Protein AF-A0A3B8SPE9-F1 (afdb_monomer_lite)

Secondary structure (DSSP, 8-state):
---EE---HHHHHHHHHHSTTS-HHHHHHHHHHHTT--HHHHHHHHHHT-PPPHHHHHHHHHHHT--GGGHHHHH-EE-

Foldseek 3Di:
DFDKFFDQPVVLVLLDVVDPDDDSLVSLCVLCVQLVHDSVVVVCCNVVVHDDDPSSLVSSCVVSVPDPVCSCVRTIDGD

Radius of gyration: 12.31 Å; chains: 1; bounding box: 29×25×30 Å

Sequence (79 aa):
MKNVSFDYKLLLDDIDKKYKGEKIEYKINKFCQEIKIKTYRFKKILEAKAYFQNDEIYRIMTLLNINDNEISNYFFKVV

pLDDT: mean 87.96, std 11.66, range [48.44, 97.56]

Structure (mmCIF, N/CA/C/O backbone):
data_AF-A0A3B8SPE9-F1
#
_entry.id   AF-A0A3B8SPE9-F1
#
loop_
_atom_site.group_PDB
_atom_site.id
_atom_site.type_symbol
_atom_site.label_atom_id
_atom_site.label_alt_id
_atom_site.label_comp_id
_atom_site.label_asym_id
_atom_site.label_entity_id
_atom_site.label_seq_id
_atom_site.pdbx_PDB_ins_code
_atom_site.Cartn_x
_atom_site.Cartn_y
_atom_site.Cartn_z
_atom_site.occupancy
_atom_site.B_iso_or_equiv
_atom_site.auth_seq_id
_atom_site.auth_comp_id
_atom_site.auth_asym_id
_atom_site.auth_atom_id
_atom_site.pdbx_PDB_model_num
ATOM 1 N N . MET A 1 1 ? 14.398 -8.473 -23.032 1.00 48.44 1 MET A N 1
ATOM 2 C CA . MET A 1 1 ? 14.002 -7.976 -21.695 1.00 48.44 1 MET A CA 1
ATOM 3 C C . MET A 1 1 ? 12.635 -8.560 -21.387 1.00 48.44 1 MET A C 1
ATOM 5 O O . MET A 1 1 ? 11.775 -8.457 -22.249 1.00 48.44 1 MET A O 1
ATOM 9 N N . LYS A 1 2 ? 12.449 -9.239 -20.246 1.00 49.19 2 LYS A N 1
ATOM 10 C CA . LYS A 1 2 ? 11.107 -9.679 -19.823 1.00 49.19 2 LYS A CA 1
ATOM 11 C C . LYS A 1 2 ? 10.252 -8.435 -19.569 1.00 49.19 2 LYS A C 1
ATOM 13 O O . LYS A 1 2 ? 10.766 -7.469 -19.003 1.00 49.19 2 LYS A O 1
ATOM 18 N N . ASN A 1 3 ? 8.998 -8.440 -20.006 1.00 56.50 3 ASN A N 1
ATOM 19 C CA . ASN A 1 3 ? 8.102 -7.307 -19.803 1.00 56.50 3 ASN A CA 1
ATOM 20 C C . ASN A 1 3 ? 7.603 -7.353 -18.357 1.00 56.50 3 ASN A C 1
ATOM 22 O O . ASN A 1 3 ? 6.735 -8.148 -18.007 1.00 56.50 3 ASN A O 1
ATOM 26 N N . VAL A 1 4 ? 8.181 -6.515 -17.498 1.00 60.41 4 VAL A N 1
ATOM 27 C CA . VAL A 1 4 ? 7.687 -6.353 -16.129 1.00 60.41 4 VAL A CA 1
ATOM 28 C C . VAL A 1 4 ? 6.463 -5.445 -16.178 1.00 60.41 4 VAL A C 1
ATOM 30 O O . VAL A 1 4 ? 6.537 -4.318 -16.662 1.00 60.41 4 VAL A O 1
ATOM 33 N N . SER A 1 5 ? 5.332 -5.944 -15.691 1.00 67.19 5 SER A N 1
ATOM 34 C CA . SER A 1 5 ? 4.096 -5.179 -15.524 1.00 67.19 5 SER A CA 1
ATOM 35 C C . SER A 1 5 ? 3.767 -5.042 -14.038 1.00 67.19 5 SER A C 1
ATOM 37 O O . SER A 1 5 ? 4.142 -5.891 -13.237 1.00 67.19 5 SER A O 1
ATOM 39 N N . PHE A 1 6 ? 3.090 -3.967 -13.641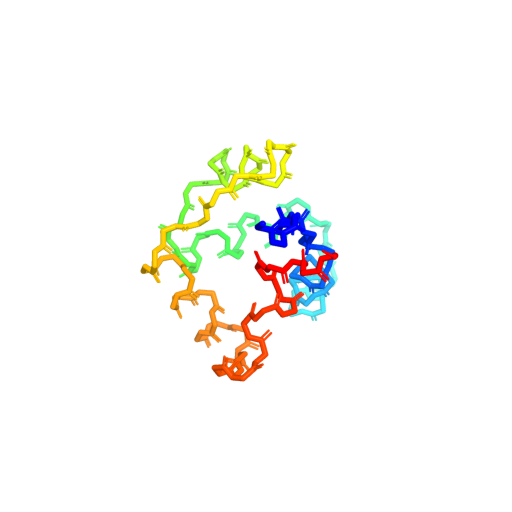 1.00 71.75 6 PHE A N 1
ATOM 40 C CA . PHE A 1 6 ? 2.687 -3.760 -12.247 1.00 71.75 6 PHE A CA 1
ATOM 41 C C . PHE A 1 6 ? 1.239 -4.200 -12.051 1.00 71.75 6 PHE A C 1
ATOM 43 O O . PHE A 1 6 ? 0.347 -3.758 -12.784 1.00 71.75 6 PHE A O 1
ATOM 50 N N . ASP A 1 7 ? 1.019 -5.074 -11.071 1.00 77.94 7 ASP A N 1
ATOM 51 C CA . ASP A 1 7 ? -0.295 -5.564 -10.661 1.00 77.94 7 ASP A CA 1
ATOM 52 C C . ASP A 1 7 ? -0.381 -5.522 -9.134 1.00 77.94 7 ASP A C 1
ATOM 54 O O . ASP A 1 7 ? 0.186 -6.356 -8.436 1.00 77.94 7 ASP A O 1
ATOM 58 N N . TYR A 1 8 ? -1.069 -4.505 -8.620 1.00 85.94 8 TYR A N 1
ATOM 59 C CA . TYR A 1 8 ? -1.187 -4.250 -7.184 1.00 85.94 8 TYR A CA 1
ATOM 60 C C . TYR A 1 8 ? -2.432 -4.881 -6.565 1.00 85.94 8 TYR A C 1
ATOM 62 O O . TYR A 1 8 ? -2.828 -4.502 -5.463 1.00 85.9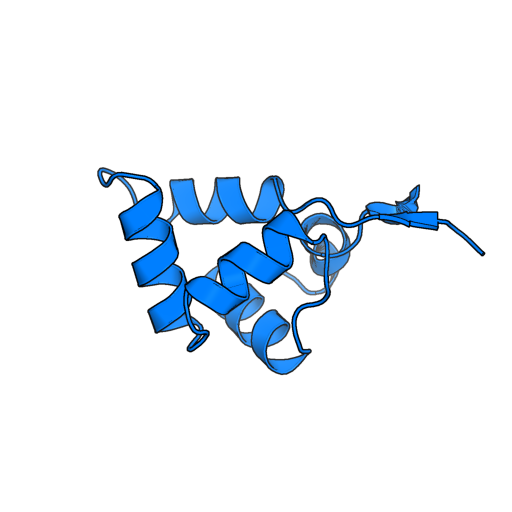4 8 TYR A O 1
ATOM 70 N N . LYS A 1 9 ? -3.084 -5.823 -7.257 1.00 88.94 9 LYS A N 1
ATOM 71 C CA . LYS A 1 9 ? -4.296 -6.461 -6.742 1.00 88.94 9 LYS A CA 1
ATOM 72 C C . LYS A 1 9 ? -4.047 -7.153 -5.401 1.00 88.94 9 LYS A C 1
ATOM 74 O O . LYS A 1 9 ? -4.800 -6.926 -4.463 1.00 88.94 9 LYS A O 1
ATOM 79 N N . LEU A 1 10 ? -2.952 -7.909 -5.291 1.00 91.44 10 LEU A N 1
ATOM 80 C CA . LEU A 1 10 ? -2.596 -8.607 -4.053 1.00 91.44 10 LEU A CA 1
ATOM 81 C C . LEU A 1 10 ? -2.357 -7.629 -2.890 1.00 91.44 10 LEU A C 1
ATOM 83 O O . LEU A 1 10 ? -2.838 -7.849 -1.783 1.00 91.44 10 LEU A O 1
ATOM 87 N N . LEU A 1 11 ? -1.691 -6.502 -3.169 1.00 92.69 11 LEU A N 1
ATOM 88 C CA . LEU A 1 11 ? -1.484 -5.432 -2.194 1.00 92.69 11 LEU A CA 1
ATOM 89 C C . LEU A 1 11 ? -2.818 -4.861 -1.689 1.00 92.69 11 LEU A C 1
ATOM 91 O O . LEU A 1 11 ? -2.996 -4.679 -0.487 1.00 92.69 11 LEU A O 1
ATOM 95 N N . LEU A 1 12 ? -3.757 -4.581 -2.595 1.00 93.00 12 LEU A N 1
ATOM 96 C CA . LEU A 1 12 ? -5.076 -4.055 -2.235 1.00 93.00 12 LEU A CA 1
ATOM 97 C C . LEU A 1 12 ? -5.903 -5.061 -1.430 1.00 93.00 12 LEU A C 1
ATOM 99 O O . LEU A 1 12 ? -6.538 -4.664 -0.453 1.00 93.00 12 LEU A O 1
ATOM 103 N N . ASP A 1 13 ? -5.860 -6.341 -1.799 1.00 92.56 13 ASP A N 1
ATOM 104 C CA . ASP A 1 13 ? -6.566 -7.406 -1.085 1.00 92.56 13 ASP A CA 1
ATOM 105 C C . ASP A 1 13 ? -6.068 -7.523 0.366 1.00 92.56 13 ASP A C 1
ATOM 107 O O . ASP A 1 13 ? -6.866 -7.676 1.294 1.00 92.56 13 ASP A O 1
ATOM 111 N N . ASP A 1 14 ? -4.762 -7.395 0.600 1.00 93.62 14 ASP A N 1
ATOM 112 C CA . ASP A 1 14 ? -4.205 -7.469 1.953 1.00 93.62 14 ASP A CA 1
ATOM 113 C C . ASP A 1 14 ? -4.438 -6.204 2.781 1.00 93.62 14 ASP A C 1
ATOM 115 O O . ASP A 1 14 ? -4.695 -6.300 3.986 1.00 93.62 14 ASP A O 1
ATOM 119 N N . ILE A 1 15 ? -4.462 -5.026 2.149 1.00 94.25 15 ILE A N 1
ATOM 120 C CA . ILE A 1 15 ? -4.952 -3.800 2.797 1.00 94.25 15 ILE A CA 1
ATOM 121 C C . ILE A 1 15 ? -6.409 -3.998 3.243 1.00 94.25 15 ILE A C 1
ATOM 123 O O . ILE A 1 15 ? -6.759 -3.672 4.381 1.00 94.25 15 ILE A O 1
ATOM 127 N N . ASP A 1 16 ? -7.258 -4.564 2.382 1.00 93.44 16 ASP A N 1
ATOM 128 C CA . ASP A 1 16 ? -8.674 -4.776 2.684 1.00 93.44 16 ASP A CA 1
ATOM 129 C C . ASP A 1 16 ? -8.888 -5.745 3.860 1.00 93.44 16 ASP A C 1
ATOM 131 O O . ASP A 1 16 ? -9.709 -5.472 4.747 1.00 93.44 16 ASP A O 1
ATOM 135 N N . LYS A 1 17 ? -8.094 -6.825 3.913 1.00 92.00 17 LYS A N 1
ATOM 136 C CA . LYS A 1 17 ? -8.094 -7.810 5.008 1.00 92.00 17 LYS A CA 1
ATOM 137 C C . LYS A 1 17 ? -7.583 -7.238 6.328 1.00 92.00 17 LYS A C 1
ATOM 139 O O . LYS A 1 17 ? -8.141 -7.569 7.378 1.00 92.00 17 LYS A O 1
ATOM 144 N N . LYS A 1 18 ? -6.527 -6.414 6.295 1.00 93.38 18 LYS A N 1
ATOM 145 C CA . LYS A 1 18 ? -5.906 -5.835 7.499 1.00 93.38 18 LYS A CA 1
ATOM 146 C C . LYS A 1 18 ? -6.859 -4.887 8.225 1.00 93.38 18 LYS A C 1
ATOM 148 O O . LYS A 1 18 ? -6.938 -4.917 9.452 1.00 93.38 18 LYS A O 1
ATOM 153 N N . TYR A 1 19 ? -7.605 -4.073 7.483 1.00 92.06 19 TYR A N 1
ATOM 154 C CA . TYR A 1 19 ? -8.524 -3.082 8.043 1.00 92.06 19 TYR A CA 1
ATOM 155 C C . TYR A 1 19 ? -9.980 -3.526 7.839 1.00 92.06 19 TYR A C 1
ATOM 157 O O . TYR A 1 19 ? -10.633 -3.138 6.879 1.00 92.06 19 TYR A O 1
ATOM 165 N N . LYS A 1 20 ? -10.521 -4.377 8.718 1.00 82.75 20 LYS A N 1
ATOM 166 C CA . LYS A 1 20 ? -11.909 -4.870 8.592 1.00 82.75 20 LYS A CA 1
ATOM 167 C C . LYS A 1 20 ? -12.953 -3.785 8.896 1.00 82.75 20 LYS A C 1
ATOM 169 O O . LYS A 1 20 ? -12.726 -2.913 9.723 1.00 82.75 20 LYS A O 1
ATOM 174 N N . GLY A 1 21 ? -14.127 -3.895 8.268 1.00 79.31 21 GLY A N 1
ATOM 175 C CA . GLY A 1 21 ? -15.340 -3.152 8.651 1.00 79.31 21 GLY A CA 1
ATOM 176 C C . GLY A 1 21 ? -15.474 -1.716 8.127 1.00 79.31 21 GLY A C 1
ATOM 177 O O . GLY A 1 21 ? -16.545 -1.133 8.258 1.00 79.31 21 GLY A O 1
ATOM 178 N N . GLU A 1 22 ? -14.442 -1.154 7.496 1.00 85.12 22 GLU A N 1
ATOM 179 C CA . GLU A 1 22 ? -14.465 0.206 6.932 1.00 85.12 22 GLU A CA 1
ATOM 180 C C . GLU A 1 22 ? -14.615 0.197 5.397 1.00 85.12 22 GLU A C 1
ATOM 182 O O . GLU A 1 22 ? -14.381 -0.821 4.746 1.00 85.12 22 GLU A O 1
ATOM 187 N N . LYS A 1 23 ? -14.989 1.328 4.776 1.00 90.19 23 LYS A N 1
ATOM 188 C CA . LYS A 1 23 ? -14.944 1.453 3.303 1.00 90.19 23 LYS A CA 1
ATOM 189 C C . LYS A 1 23 ? -13.487 1.478 2.831 1.00 90.19 23 LYS A C 1
ATOM 191 O O . LYS A 1 23 ? -12.642 2.071 3.501 1.00 90.19 23 LYS A O 1
ATOM 196 N N . ILE A 1 24 ? -13.213 0.932 1.643 1.00 88.06 24 ILE A N 1
ATOM 197 C CA . ILE A 1 24 ? -11.852 0.803 1.088 1.00 88.06 24 ILE A CA 1
ATOM 198 C C . ILE A 1 24 ? -11.053 2.117 1.089 1.00 88.06 24 ILE A C 1
ATOM 200 O O . ILE A 1 24 ? -9.857 2.112 1.360 1.00 88.06 24 ILE A O 1
ATOM 204 N N . GLU A 1 25 ? -11.705 3.260 0.865 1.00 89.50 25 GLU A N 1
ATOM 205 C CA . GLU A 1 25 ? -11.038 4.565 0.884 1.00 89.50 25 GLU A CA 1
ATOM 206 C C . GLU A 1 25 ? -10.430 4.911 2.254 1.00 89.50 25 GLU A C 1
ATOM 208 O O . GLU A 1 25 ? -9.304 5.407 2.319 1.00 89.50 25 GLU A O 1
ATOM 213 N N . TYR A 1 26 ? -11.127 4.604 3.352 1.00 94.00 26 TYR A N 1
ATOM 214 C CA . TYR A 1 26 ? -10.598 4.814 4.703 1.00 94.00 26 TYR A CA 1
ATOM 215 C C . TYR A 1 26 ? -9.437 3.868 4.993 1.00 94.00 26 TYR A C 1
ATOM 217 O O . TYR A 1 26 ? -8.409 4.313 5.505 1.00 94.00 26 TYR A O 1
ATOM 225 N N . LYS A 1 27 ? -9.552 2.603 4.572 1.00 95.12 27 LYS A N 1
ATOM 226 C CA . LYS A 1 27 ? -8.478 1.608 4.700 1.00 95.12 27 LYS A CA 1
ATOM 227 C C . LYS A 1 27 ? -7.210 2.067 3.987 1.00 95.12 27 LYS A C 1
ATOM 229 O O . LYS A 1 27 ? -6.135 2.042 4.575 1.00 95.12 27 LYS A O 1
ATOM 234 N N . ILE A 1 28 ? -7.339 2.555 2.751 1.00 94.75 28 ILE A N 1
ATOM 235 C CA . ILE A 1 28 ? -6.214 3.096 1.978 1.00 94.75 28 ILE A CA 1
ATOM 236 C C . ILE A 1 28 ? -5.617 4.321 2.672 1.00 94.75 28 ILE A C 1
ATOM 238 O O . ILE A 1 28 ? -4.398 4.422 2.764 1.00 94.75 28 ILE A O 1
ATOM 242 N N . ASN A 1 29 ? -6.438 5.244 3.182 1.00 95.25 29 ASN A N 1
ATOM 243 C CA . ASN A 1 29 ? -5.935 6.414 3.905 1.00 95.25 29 ASN A CA 1
ATOM 244 C C . ASN A 1 29 ? -5.140 6.021 5.154 1.00 95.25 29 ASN A C 1
ATOM 246 O O . ASN A 1 29 ? -4.034 6.520 5.356 1.00 95.25 29 ASN A O 1
ATOM 250 N N . LYS A 1 30 ? -5.678 5.104 5.959 1.00 95.94 30 LYS A N 1
ATOM 251 C CA . LYS A 1 30 ? -5.029 4.602 7.172 1.00 95.94 30 LYS A CA 1
ATOM 252 C C . LYS A 1 30 ? -3.728 3.869 6.851 1.00 95.94 30 LYS A C 1
ATOM 254 O O . LYS A 1 30 ? -2.688 4.189 7.417 1.00 95.94 30 LYS A O 1
ATOM 259 N N . PHE A 1 31 ? -3.762 2.986 5.856 1.00 97.31 31 PHE A N 1
ATOM 260 C CA . PHE A 1 31 ? -2.575 2.325 5.326 1.00 97.31 31 PHE A CA 1
ATOM 261 C C . PHE A 1 31 ? -1.501 3.335 4.905 1.00 97.31 31 PHE A C 1
ATOM 263 O O . PHE A 1 31 ? -0.356 3.239 5.339 1.00 97.31 31 PHE A O 1
ATOM 270 N N . CYS A 1 32 ? -1.881 4.342 4.111 1.00 97.38 32 CYS A N 1
ATOM 271 C CA . CYS A 1 32 ? -0.968 5.377 3.631 1.00 97.38 32 CYS A CA 1
ATOM 272 C C . CYS A 1 32 ? -0.328 6.167 4.783 1.00 97.38 32 CYS A C 1
ATOM 274 O O . CYS A 1 32 ? 0.865 6.467 4.727 1.00 97.38 32 CYS A O 1
ATOM 276 N N . GLN A 1 33 ? -1.095 6.479 5.833 1.00 96.88 33 GLN A N 1
ATOM 277 C CA . GLN A 1 33 ? -0.582 7.136 7.037 1.00 96.88 33 GLN A CA 1
ATOM 278 C C . GLN A 1 33 ? 0.463 6.273 7.754 1.00 96.88 33 GLN A C 1
ATOM 280 O O . GLN A 1 33 ? 1.532 6.780 8.095 1.00 96.88 33 GLN A O 1
ATOM 285 N N . GLU A 1 34 ? 0.198 4.978 7.933 1.00 97.56 34 GLU A N 1
ATOM 286 C CA . GLU A 1 34 ? 1.105 4.055 8.628 1.00 97.56 34 GLU A CA 1
ATOM 287 C C . GLU A 1 34 ? 2.419 3.845 7.865 1.00 97.56 34 GLU A C 1
ATOM 289 O O . GLU A 1 34 ? 3.499 3.904 8.456 1.00 97.56 34 GLU A O 1
ATOM 294 N N . ILE A 1 35 ? 2.358 3.716 6.536 1.00 96.88 35 ILE A N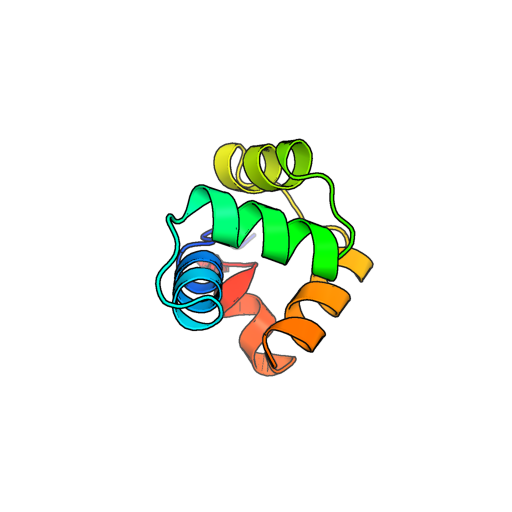 1
ATOM 295 C CA . ILE A 1 35 ? 3.568 3.652 5.702 1.00 96.88 35 ILE A CA 1
ATOM 296 C C . ILE A 1 35 ? 4.144 5.034 5.382 1.00 96.88 35 ILE A C 1
ATOM 298 O O . ILE A 1 35 ? 5.120 5.116 4.649 1.00 96.88 35 ILE A O 1
ATOM 302 N N . LYS A 1 36 ? 3.577 6.124 5.912 1.00 96.94 36 LYS A N 1
ATOM 303 C CA . LYS A 1 36 ? 3.975 7.528 5.690 1.00 96.94 36 LYS A CA 1
ATOM 304 C C . LYS A 1 36 ? 4.168 7.887 4.204 1.00 96.94 36 LYS A C 1
ATOM 306 O O . LYS A 1 36 ? 5.188 8.467 3.823 1.00 96.94 36 LYS A O 1
ATOM 311 N N . ILE A 1 37 ? 3.182 7.550 3.374 1.00 96.56 37 ILE A N 1
ATOM 312 C CA . ILE A 1 37 ? 3.034 8.031 1.992 1.00 96.56 37 ILE A CA 1
ATOM 313 C C . ILE A 1 37 ? 1.782 8.911 1.902 1.00 96.56 37 ILE A C 1
ATOM 315 O O . ILE A 1 37 ? 0.796 8.701 2.604 1.00 96.56 37 ILE A O 1
ATOM 319 N N . LYS A 1 38 ? 1.781 9.914 1.021 1.00 96.44 38 LYS A N 1
ATOM 320 C CA . LYS A 1 38 ? 0.563 10.700 0.771 1.00 96.44 38 LYS A CA 1
ATOM 321 C C . LYS A 1 38 ? -0.437 9.867 -0.037 1.00 96.44 38 LYS A C 1
ATOM 323 O O . LYS A 1 38 ? -0.065 9.331 -1.080 1.00 96.44 38 LYS A O 1
ATOM 328 N N . THR A 1 39 ? -1.712 9.844 0.361 1.00 95.88 39 THR A N 1
ATOM 329 C CA . THR A 1 39 ? -2.763 9.073 -0.334 1.00 95.88 39 THR A CA 1
ATOM 330 C C . THR A 1 39 ? -2.828 9.371 -1.835 1.00 95.88 39 THR A C 1
ATOM 332 O O . THR A 1 39 ? -2.934 8.449 -2.638 1.00 95.88 39 THR A O 1
ATOM 335 N N . TYR A 1 40 ? -2.722 10.642 -2.251 1.00 95.06 40 TYR A N 1
ATOM 336 C CA . TYR A 1 40 ? -2.763 10.985 -3.682 1.00 95.06 40 TYR A CA 1
ATOM 337 C C . TYR A 1 40 ? -1.607 10.347 -4.464 1.00 95.06 40 TYR A C 1
ATOM 339 O O . TYR A 1 40 ? -1.775 9.962 -5.618 1.00 95.06 40 TYR A O 1
ATOM 347 N N . ARG A 1 41 ? -0.426 10.227 -3.840 1.00 95.00 41 ARG A N 1
ATOM 348 C CA . ARG A 1 41 ? 0.741 9.600 -4.461 1.00 95.00 41 ARG A CA 1
ATOM 349 C C . ARG A 1 41 ? 0.496 8.106 -4.604 1.00 95.00 41 ARG A C 1
ATOM 351 O O . ARG A 1 41 ? 0.733 7.580 -5.683 1.00 95.00 41 ARG A O 1
ATOM 358 N N . PHE A 1 42 ? -0.010 7.462 -3.555 1.00 95.69 42 PHE A N 1
ATOM 359 C CA . PHE A 1 42 ? -0.387 6.052 -3.594 1.00 95.69 42 PHE A CA 1
ATOM 360 C C . PHE A 1 42 ? -1.385 5.774 -4.727 1.00 95.69 42 PHE A C 1
ATOM 362 O O . PHE A 1 42 ? -1.105 4.946 -5.586 1.00 95.69 42 PHE A O 1
ATOM 369 N N . LYS A 1 43 ? -2.485 6.539 -4.816 1.00 93.38 43 LYS A N 1
ATOM 370 C CA . LYS A 1 43 ? -3.468 6.416 -5.911 1.00 93.38 43 LYS A CA 1
ATOM 371 C C . LYS A 1 43 ? -2.811 6.565 -7.289 1.00 93.38 43 LYS A C 1
ATOM 373 O O . LYS A 1 43 ? -2.985 5.699 -8.139 1.00 93.38 43 LYS A O 1
ATOM 378 N N . LYS A 1 44 ? -1.964 7.585 -7.474 1.00 93.75 44 LYS A N 1
ATOM 379 C CA . LYS A 1 44 ? -1.231 7.801 -8.732 1.00 93.75 44 LYS A CA 1
ATOM 380 C C . LYS A 1 44 ? -0.302 6.636 -9.084 1.00 93.75 44 LYS A C 1
ATOM 382 O O . LYS A 1 44 ? -0.181 6.308 -10.257 1.00 93.75 44 LYS A O 1
ATOM 387 N N . ILE A 1 45 ? 0.355 6.018 -8.100 1.00 92.44 45 ILE A N 1
ATOM 388 C CA . ILE A 1 45 ? 1.189 4.826 -8.316 1.00 92.44 45 ILE A CA 1
ATOM 389 C C . ILE A 1 45 ? 0.342 3.669 -8.844 1.00 92.44 45 ILE A C 1
ATOM 391 O O . ILE A 1 45 ? 0.717 3.054 -9.842 1.00 92.44 45 ILE A O 1
ATOM 395 N N . LEU A 1 46 ? -0.805 3.414 -8.210 1.00 90.19 46 LEU A N 1
ATOM 396 C CA . LEU A 1 46 ? -1.703 2.336 -8.614 1.00 90.19 46 LEU A CA 1
ATOM 397 C C . LEU A 1 46 ? -2.273 2.558 -10.021 1.00 90.19 46 LEU A C 1
ATOM 399 O O . LEU A 1 46 ? -2.233 1.653 -10.850 1.00 90.19 46 LEU A O 1
ATOM 403 N N . GLU A 1 47 ? -2.768 3.765 -10.299 1.00 88.75 47 GLU A N 1
ATOM 404 C CA . GLU A 1 47 ? -3.383 4.135 -11.580 1.00 88.75 47 GLU A CA 1
ATOM 405 C C . GLU A 1 47 ? -2.368 4.148 -12.725 1.00 88.75 47 GLU A C 1
ATOM 407 O O . GLU A 1 47 ? -2.616 3.585 -13.791 1.00 88.75 47 GLU A O 1
ATOM 412 N N . ALA A 1 48 ? -1.206 4.766 -12.502 1.00 86.69 48 ALA A N 1
ATOM 413 C CA . ALA A 1 48 ? -0.165 4.889 -13.516 1.00 86.69 48 ALA A CA 1
ATOM 414 C C . ALA A 1 48 ? 0.711 3.637 -13.633 1.00 86.69 48 ALA A C 1
ATOM 416 O O . ALA A 1 48 ? 1.615 3.626 -14.468 1.00 86.69 48 ALA A O 1
ATOM 417 N N . LYS A 1 49 ? 0.482 2.611 -12.797 1.00 82.75 49 LYS A N 1
ATOM 418 C CA . LYS A 1 49 ? 1.342 1.422 -12.711 1.00 82.75 49 LYS A CA 1
ATOM 419 C C . LYS A 1 49 ? 2.818 1.822 -12.553 1.00 82.75 49 LYS A C 1
ATOM 421 O O . LYS A 1 49 ? 3.684 1.344 -13.279 1.00 82.75 49 LYS A O 1
ATOM 426 N N . ALA A 1 50 ? 3.074 2.779 -11.660 1.00 85.94 50 ALA A N 1
ATOM 427 C CA . ALA A 1 50 ? 4.396 3.361 -11.425 1.00 85.94 50 ALA A CA 1
ATOM 428 C C . ALA A 1 50 ? 5.102 2.696 -10.235 1.00 85.94 50 ALA A C 1
ATOM 430 O O . ALA A 1 50 ? 4.523 1.872 -9.554 1.00 85.94 50 ALA A O 1
ATOM 431 N N . TYR A 1 51 ? 6.343 3.076 -9.934 1.00 87.31 51 TYR A N 1
ATOM 432 C CA . TYR A 1 51 ? 7.110 2.444 -8.858 1.00 87.31 51 TYR A CA 1
ATOM 433 C C . TYR A 1 51 ? 6.892 3.112 -7.492 1.00 87.31 51 TYR A C 1
ATOM 435 O O . TYR A 1 51 ? 6.866 4.346 -7.364 1.00 87.31 51 TYR A O 1
ATOM 443 N N . PHE A 1 52 ? 6.827 2.275 -6.458 1.00 92.19 52 PHE A N 1
ATOM 444 C CA . PHE A 1 52 ? 7.133 2.681 -5.090 1.00 92.19 52 PHE A CA 1
ATOM 445 C C . PHE A 1 52 ? 8.645 2.879 -4.934 1.00 92.19 52 PHE A C 1
ATOM 447 O O . PHE A 1 52 ? 9.442 2.224 -5.603 1.00 92.19 52 PHE A O 1
ATOM 454 N N . GLN A 1 53 ? 9.041 3.791 -4.054 1.00 92.94 53 GLN A N 1
ATOM 455 C CA . GLN A 1 53 ? 10.431 3.932 -3.631 1.00 92.94 53 GLN A CA 1
ATOM 456 C C . GLN A 1 53 ? 10.822 2.757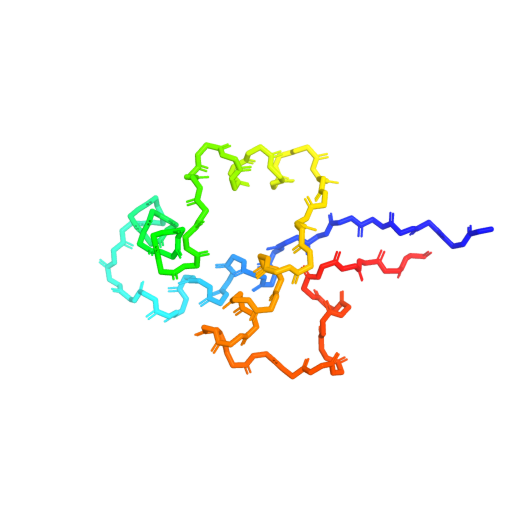 -2.723 1.00 92.94 53 GLN A C 1
ATOM 458 O O . GLN A 1 53 ? 9.968 2.160 -2.070 1.00 92.94 53 GLN A O 1
ATOM 463 N N . ASN A 1 54 ? 12.110 2.417 -2.658 1.00 92.00 54 ASN A N 1
ATOM 464 C CA . ASN A 1 54 ? 12.577 1.252 -1.892 1.00 92.00 54 ASN A CA 1
ATOM 465 C C . ASN A 1 54 ? 12.209 1.329 -0.400 1.00 92.00 54 ASN A C 1
ATOM 467 O O . ASN A 1 54 ? 11.854 0.325 0.211 1.00 92.00 54 ASN A O 1
ATOM 471 N N . ASP A 1 55 ? 12.250 2.521 0.186 1.00 95.69 55 ASP A N 1
ATOM 472 C CA . ASP A 1 55 ? 11.851 2.764 1.570 1.00 95.69 55 ASP A CA 1
ATOM 473 C C . ASP A 1 55 ? 10.323 2.701 1.763 1.00 95.69 55 ASP A C 1
ATOM 475 O O . ASP A 1 55 ? 9.850 2.303 2.827 1.00 95.69 55 ASP A O 1
ATOM 479 N N . GLU A 1 56 ? 9.530 3.070 0.750 1.00 95.19 56 GLU A N 1
ATOM 480 C CA . GLU A 1 56 ? 8.078 2.841 0.734 1.00 95.19 56 GLU A CA 1
ATOM 481 C C . GLU A 1 56 ? 7.784 1.332 0.695 1.00 95.19 56 GLU A C 1
ATOM 483 O O . GLU A 1 56 ? 6.997 0.851 1.507 1.00 95.19 56 GLU A O 1
ATOM 488 N N . ILE A 1 57 ? 8.471 0.577 -0.173 1.00 94.06 57 ILE A N 1
ATOM 489 C CA . ILE A 1 57 ? 8.360 -0.888 -0.271 1.00 94.06 57 ILE A CA 1
ATOM 490 C C . ILE A 1 57 ? 8.690 -1.545 1.074 1.00 94.06 57 ILE A C 1
ATOM 492 O O . ILE A 1 57 ? 7.892 -2.332 1.576 1.00 94.06 57 ILE A O 1
ATOM 496 N N . TYR A 1 58 ? 9.801 -1.165 1.708 1.00 95.12 58 TYR A N 1
ATOM 497 C CA . TYR A 1 58 ? 10.204 -1.715 3.006 1.00 95.12 58 TYR A CA 1
ATOM 498 C C . TYR A 1 58 ? 9.155 -1.477 4.105 1.00 95.12 58 TYR A C 1
ATOM 500 O O . TYR A 1 58 ? 8.824 -2.379 4.881 1.00 95.12 58 TYR A O 1
ATOM 508 N N . ARG A 1 59 ? 8.583 -0.266 4.159 1.00 97.12 59 ARG A N 1
ATOM 509 C CA . ARG A 1 59 ? 7.508 0.073 5.106 1.00 97.12 59 ARG A CA 1
ATOM 510 C C . ARG A 1 59 ? 6.242 -0.738 4.842 1.00 97.12 59 ARG A C 1
ATOM 512 O O . ARG A 1 59 ? 5.627 -1.208 5.794 1.00 97.12 59 ARG A O 1
ATOM 519 N N . ILE A 1 60 ? 5.877 -0.933 3.574 1.00 96.31 60 ILE A N 1
ATOM 520 C CA . ILE A 1 60 ? 4.737 -1.774 3.183 1.00 96.31 60 ILE A CA 1
ATOM 521 C C . ILE A 1 60 ? 4.964 -3.218 3.625 1.00 96.31 60 ILE A C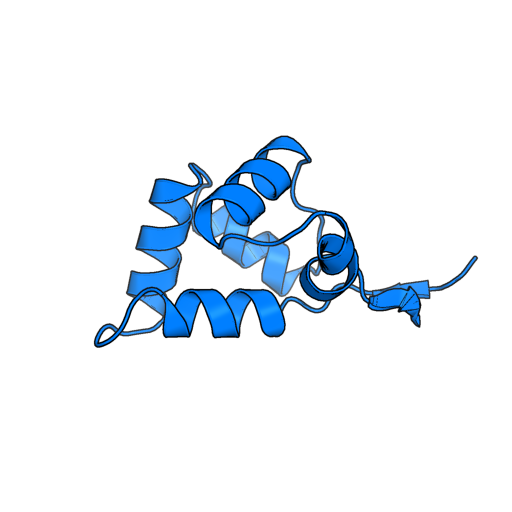 1
ATOM 523 O O . ILE A 1 60 ? 4.090 -3.798 4.266 1.00 96.31 60 ILE A O 1
ATOM 527 N N . MET A 1 61 ? 6.137 -3.779 3.329 1.00 95.12 61 MET A N 1
ATOM 528 C CA . MET A 1 61 ? 6.467 -5.157 3.687 1.00 95.12 61 MET A CA 1
ATOM 529 C C . MET A 1 61 ? 6.422 -5.376 5.192 1.00 95.12 61 MET A C 1
ATOM 531 O O . MET A 1 61 ? 5.804 -6.328 5.654 1.00 95.12 61 MET A O 1
ATOM 535 N N . THR A 1 62 ? 7.001 -4.449 5.957 1.00 96.12 62 THR A N 1
ATOM 536 C CA . THR A 1 62 ? 6.965 -4.497 7.422 1.00 96.12 62 THR A CA 1
ATOM 537 C C . THR A 1 62 ? 5.526 -4.429 7.935 1.00 96.12 62 THR A C 1
ATOM 539 O O . THR A 1 62 ? 5.137 -5.191 8.817 1.00 96.12 62 THR A O 1
ATOM 542 N N . LEU A 1 63 ? 4.707 -3.534 7.375 1.00 96.69 63 LEU A N 1
ATOM 543 C CA . LEU A 1 63 ? 3.340 -3.329 7.842 1.00 96.69 63 LEU A CA 1
ATOM 544 C C . LEU A 1 63 ? 2.405 -4.505 7.519 1.00 96.69 63 LEU A C 1
ATOM 546 O O . LEU A 1 63 ? 1.495 -4.803 8.302 1.00 96.69 63 LEU A O 1
ATOM 550 N N . LEU A 1 64 ? 2.591 -5.134 6.360 1.00 95.19 64 LEU A N 1
ATOM 551 C CA . LEU A 1 64 ? 1.779 -6.256 5.885 1.00 95.19 64 LEU A CA 1
ATOM 552 C C . LEU A 1 64 ? 2.402 -7.625 6.188 1.00 95.19 64 LEU A C 1
ATOM 554 O O . LEU A 1 64 ? 1.787 -8.640 5.882 1.00 95.19 64 LEU A O 1
ATOM 558 N N . ASN A 1 65 ? 3.571 -7.655 6.832 1.00 94.38 65 ASN A N 1
ATOM 559 C CA . ASN A 1 65 ? 4.332 -8.868 7.129 1.00 94.38 65 ASN A CA 1
ATOM 560 C C . ASN A 1 65 ? 4.635 -9.709 5.870 1.00 94.38 65 ASN A C 1
ATOM 562 O O . ASN A 1 65 ? 4.459 -10.926 5.867 1.00 94.38 65 ASN A O 1
ATOM 566 N N . ILE A 1 66 ? 5.052 -9.036 4.792 1.00 92.62 66 ILE A N 1
ATOM 567 C CA . ILE A 1 66 ? 5.417 -9.647 3.504 1.00 92.62 66 ILE A CA 1
ATOM 568 C C . ILE A 1 66 ? 6.885 -10.065 3.555 1.00 92.62 66 ILE A C 1
ATOM 570 O O . ILE A 1 66 ? 7.746 -9.240 3.869 1.00 92.62 66 ILE A O 1
ATOM 574 N N . ASN A 1 67 ? 7.182 -11.313 3.191 1.00 91.56 67 ASN A N 1
ATOM 575 C CA . ASN A 1 67 ? 8.560 -11.794 3.137 1.00 91.56 67 ASN A CA 1
ATOM 576 C C . ASN A 1 67 ? 9.288 -11.304 1.880 1.00 91.56 67 ASN A C 1
ATOM 578 O O . ASN A 1 67 ? 8.681 -11.121 0.823 1.00 91.56 67 ASN A O 1
ATOM 582 N N . ASP A 1 68 ? 10.617 -11.207 1.952 1.00 87.94 68 ASP A N 1
ATOM 583 C CA . ASP A 1 68 ? 11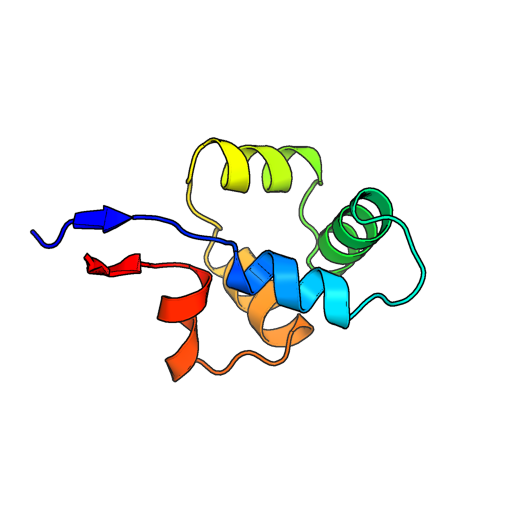.460 -10.776 0.825 1.00 87.94 68 ASP A CA 1
ATOM 584 C C . ASP A 1 68 ? 11.237 -11.612 -0.448 1.00 87.94 68 ASP A C 1
ATOM 586 O O . ASP A 1 68 ? 11.210 -11.089 -1.564 1.00 87.94 68 ASP A O 1
ATOM 590 N N . ASN A 1 69 ? 10.991 -12.914 -0.281 1.00 88.69 69 ASN A N 1
ATOM 591 C CA . ASN A 1 69 ? 10.723 -13.843 -1.382 1.00 88.69 69 ASN A CA 1
ATOM 592 C C . ASN A 1 69 ? 9.389 -13.566 -2.100 1.00 88.69 69 ASN A C 1
ATOM 594 O O . ASN A 1 69 ? 9.190 -14.006 -3.232 1.00 88.69 69 ASN A O 1
ATOM 598 N N . GLU A 1 70 ? 8.472 -12.842 -1.461 1.00 87.88 70 GLU A N 1
ATOM 599 C CA . GLU A 1 70 ? 7.123 -12.577 -1.961 1.00 87.88 70 GLU A CA 1
ATOM 600 C C . GLU A 1 70 ? 7.001 -11.197 -2.618 1.00 87.88 70 GLU A C 1
ATOM 602 O O . GLU A 1 70 ? 6.022 -10.961 -3.319 1.00 87.88 70 GLU A O 1
ATOM 607 N N . ILE A 1 71 ? 7.997 -10.309 -2.469 1.00 87.75 71 ILE A N 1
ATOM 608 C CA . ILE A 1 71 ? 7.993 -8.926 -2.996 1.00 87.75 71 ILE A CA 1
ATOM 609 C C . ILE A 1 71 ? 7.568 -8.877 -4.466 1.00 87.75 71 ILE A C 1
ATOM 611 O O . ILE A 1 71 ? 6.774 -8.022 -4.861 1.00 87.75 71 ILE A O 1
ATOM 615 N N . SER A 1 72 ? 8.074 -9.804 -5.284 1.00 85.62 72 SER A N 1
ATOM 616 C CA . SER A 1 72 ? 7.720 -9.865 -6.704 1.00 85.62 72 SER A CA 1
ATOM 617 C C . SER A 1 72 ? 6.213 -9.997 -6.925 1.00 85.62 72 SER A C 1
ATOM 619 O O . SER A 1 72 ? 5.657 -9.244 -7.713 1.00 85.62 72 SER A O 1
ATOM 621 N N . ASN A 1 73 ? 5.510 -10.804 -6.136 1.00 86.44 73 ASN A N 1
ATOM 622 C CA . ASN A 1 73 ? 4.064 -10.983 -6.271 1.00 86.44 73 ASN A CA 1
ATOM 623 C C . ASN A 1 73 ? 3.263 -9.701 -5.986 1.00 86.44 73 ASN A C 1
ATOM 625 O O . ASN A 1 73 ? 2.165 -9.543 -6.516 1.00 86.44 73 ASN A O 1
ATOM 629 N N . TYR A 1 74 ? 3.799 -8.791 -5.166 1.00 87.62 74 TYR A N 1
ATOM 630 C CA . TYR A 1 74 ? 3.131 -7.537 -4.799 1.00 87.62 74 TYR A CA 1
ATOM 631 C C . TYR A 1 74 ? 3.483 -6.376 -5.720 1.00 87.62 74 TYR A C 1
ATOM 633 O O . TYR A 1 74 ? 2.644 -5.511 -5.969 1.00 87.62 74 TYR A O 1
ATOM 641 N N . PHE A 1 75 ? 4.734 -6.319 -6.178 1.00 85.00 75 PHE A N 1
ATOM 642 C CA . PHE A 1 75 ? 5.266 -5.133 -6.843 1.00 85.00 75 PHE A CA 1
ATOM 643 C C . PHE A 1 75 ? 5.738 -5.392 -8.271 1.00 85.00 75 PHE A C 1
ATOM 645 O O . PHE A 1 75 ? 5.984 -4.427 -8.981 1.00 85.00 75 PHE A O 1
ATOM 652 N N . PHE A 1 76 ? 5.860 -6.644 -8.722 1.00 80.56 76 PHE A N 1
ATOM 653 C CA . PHE A 1 76 ? 6.428 -6.980 -10.030 1.00 80.56 76 PHE A CA 1
ATOM 654 C C . PHE A 1 76 ? 5.757 -8.210 -10.658 1.00 80.56 76 PHE A C 1
ATOM 656 O O . PHE A 1 76 ? 6.110 -9.353 -10.382 1.00 80.56 76 PHE A O 1
ATOM 663 N N . LYS A 1 77 ? 4.866 -8.010 -11.625 1.00 67.25 77 LYS A N 1
ATOM 664 C CA . LYS A 1 77 ? 4.377 -9.110 -12.457 1.00 67.25 77 LYS A CA 1
ATOM 665 C C . LYS A 1 77 ? 5.345 -9.339 -13.613 1.00 67.25 77 LYS A C 1
ATOM 667 O O . LYS A 1 77 ? 5.372 -8.574 -14.578 1.00 67.25 77 LYS A O 1
ATOM 672 N N . VAL A 1 78 ? 6.149 -10.392 -13.507 1.00 54.56 78 VAL A N 1
ATOM 673 C CA . VAL A 1 78 ? 6.985 -10.867 -14.614 1.00 54.56 78 VAL A CA 1
ATOM 674 C C . VAL A 1 78 ? 6.083 -11.627 -15.587 1.00 54.56 78 VAL A C 1
ATOM 676 O O . VAL A 1 78 ? 5.568 -12.686 -15.233 1.00 54.56 78 VAL A O 1
ATOM 679 N N . VAL A 1 79 ? 5.863 -11.064 -16.779 1.00 53.84 79 VAL A N 1
ATOM 680 C CA . VAL A 1 79 ? 5.161 -11.719 -17.899 1.00 53.84 79 VAL A CA 1
ATOM 681 C C . VAL A 1 79 ? 6.184 -12.222 -18.910 1.00 53.84 79 VAL A C 1
ATOM 683 O O . VAL A 1 79 ? 7.153 -11.475 -19.200 1.00 53.84 79 VAL A O 1
#